Protein AF-A0A529M6G3-F1 (afdb_monomer_lite)

Secondary structure (DSSP, 8-state):
----PPPPEEEEEE-HHHHHHT---S-HHHHHHT--SS-S--HHHHHHTTEEEEEE---

Sequence (59 aa):
MTETDLVPVFDGHNDTLLRLYQSKDTDVEKLFIEGKSGGHIDLPRAKAGGFAGGMFAIF

pLDDT: mean 92.06, std 10.79, range [45.41, 98.44]

Foldseek 3Di:
DDPDPADADEEAEDALVVVLVPDPDPPSLCCQAVNDPDDDHHPVVCVVRNHPYYDHDDD

Structure (mmCIF, N/CA/C/O backbone):
data_AF-A0A529M6G3-F1
#
_entry.id   AF-A0A529M6G3-F1
#
loop_
_atom_site.group_PDB
_atom_site.id
_atom_site.type_symbol
_atom_site.label_atom_id
_atom_site.label_alt_id
_atom_site.label_comp_id
_atom_site.label_asym_id
_atom_site.label_entity_id
_atom_site.label_seq_id
_atom_site.pdbx_PDB_ins_code
_atom_site.Cartn_x
_atom_site.Cartn_y
_atom_site.Cartn_z
_atom_site.occupancy
_atom_site.B_iso_or_equiv
_atom_site.auth_seq_id
_atom_site.auth_comp_id
_atom_site.auth_asym_id
_atom_site.auth_atom_id
_atom_site.pdbx_PDB_model_num
ATOM 1 N N . MET A 1 1 ? 6.689 10.415 -28.305 1.00 45.41 1 MET A N 1
ATOM 2 C CA . MET A 1 1 ? 7.499 10.144 -27.102 1.00 45.41 1 MET A CA 1
ATOM 3 C C . MET A 1 1 ? 7.428 8.652 -26.886 1.00 45.41 1 MET A C 1
ATOM 5 O O . MET A 1 1 ? 6.323 8.133 -26.943 1.00 45.41 1 MET A O 1
ATOM 9 N N . THR A 1 2 ? 8.561 7.962 -26.825 1.00 48.41 2 THR A N 1
ATOM 10 C CA . THR A 1 2 ? 8.581 6.503 -26.677 1.00 48.41 2 THR A CA 1
ATOM 11 C C . THR A 1 2 ? 7.877 6.134 -25.377 1.00 48.41 2 THR A C 1
ATOM 13 O O . 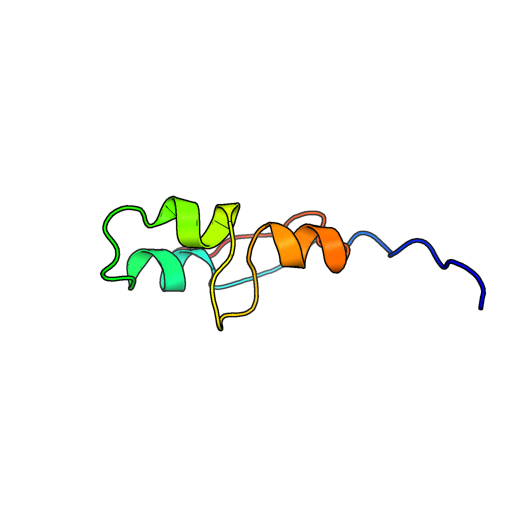THR A 1 2 ? 8.213 6.691 -24.334 1.00 48.41 2 THR A O 1
ATOM 16 N N . GLU A 1 3 ? 6.877 5.258 -25.459 1.00 60.69 3 GLU A N 1
ATOM 17 C CA . GLU A 1 3 ? 6.361 4.511 -24.313 1.00 60.69 3 GLU A CA 1
ATOM 18 C C . GLU A 1 3 ? 7.559 3.789 -23.697 1.00 60.69 3 GLU A C 1
ATOM 20 O O . GLU A 1 3 ? 8.065 2.812 -24.244 1.00 60.69 3 GLU A O 1
ATOM 25 N N . THR A 1 4 ? 8.115 4.352 -22.631 1.00 66.75 4 THR A N 1
ATOM 26 C CA . THR A 1 4 ? 9.066 3.623 -21.805 1.00 66.75 4 THR A CA 1
ATOM 27 C C . THR A 1 4 ? 8.210 2.886 -20.798 1.00 66.75 4 THR A C 1
ATOM 29 O O . THR A 1 4 ? 7.585 3.529 -19.952 1.00 66.75 4 THR A O 1
ATOM 32 N N . ASP A 1 5 ? 8.142 1.562 -20.914 1.00 82.75 5 ASP A N 1
ATOM 33 C CA . ASP A 1 5 ? 7.511 0.737 -19.891 1.00 82.75 5 ASP A CA 1
ATOM 34 C C . ASP A 1 5 ? 8.103 1.112 -18.527 1.00 82.75 5 ASP A C 1
ATOM 36 O O . ASP A 1 5 ? 9.325 1.218 -18.365 1.00 82.75 5 ASP A O 1
ATOM 40 N N . LEU A 1 6 ? 7.231 1.387 -17.554 1.00 90.69 6 LEU A N 1
ATOM 41 C CA . LEU A 1 6 ? 7.663 1.741 -16.206 1.00 90.69 6 LEU A CA 1
ATOM 42 C C . LEU A 1 6 ? 8.494 0.592 -15.632 1.00 90.69 6 LEU A C 1
ATOM 44 O O . LEU A 1 6 ? 8.056 -0.559 -15.636 1.00 90.69 6 LEU A O 1
ATOM 48 N N . VAL A 1 7 ? 9.677 0.910 -15.103 1.00 95.06 7 VAL A N 1
ATOM 49 C CA . VAL A 1 7 ? 10.478 -0.069 -14.363 1.00 95.06 7 VAL A CA 1
ATOM 50 C C . VAL A 1 7 ? 9.703 -0.448 -13.098 1.00 95.06 7 VAL A C 1
ATOM 52 O O . VAL A 1 7 ? 9.411 0.447 -12.302 1.00 95.06 7 VAL A O 1
ATOM 55 N N . PRO A 1 8 ? 9.370 -1.732 -12.876 1.00 96.06 8 PRO A N 1
ATOM 56 C CA . PRO A 1 8 ? 8.674 -2.142 -11.665 1.00 96.06 8 PRO A CA 1
ATOM 57 C C . PRO A 1 8 ? 9.559 -1.903 -10.437 1.00 96.06 8 PRO A C 1
ATOM 59 O O . PRO A 1 8 ? 10.672 -2.425 -10.356 1.00 96.06 8 PRO A O 1
ATOM 62 N N . VAL A 1 9 ? 9.068 -1.123 -9.476 1.00 97.38 9 VAL A N 1
ATOM 63 C CA . VAL A 1 9 ? 9.796 -0.792 -8.246 1.00 97.38 9 VAL A CA 1
ATOM 64 C C . VAL A 1 9 ? 9.259 -1.622 -7.089 1.00 97.38 9 VAL A C 1
ATOM 66 O O . VAL A 1 9 ? 8.057 -1.616 -6.821 1.00 97.38 9 VAL A O 1
ATOM 69 N N . PHE A 1 10 ? 10.162 -2.306 -6.388 1.00 98.19 10 PHE A N 1
ATOM 70 C CA . PHE A 1 10 ? 9.884 -2.874 -5.074 1.00 98.19 10 PHE A CA 1
ATOM 71 C C . PHE A 1 10 ? 10.400 -1.916 -3.998 1.00 98.19 10 PHE A C 1
ATOM 73 O O . PHE A 1 10 ? 11.600 -1.657 -3.915 1.00 98.19 10 PHE A O 1
ATOM 80 N N . ASP A 1 11 ? 9.490 -1.370 -3.203 1.00 98.25 11 ASP A N 1
ATOM 81 C CA . ASP A 1 11 ? 9.789 -0.378 -2.177 1.00 98.25 11 ASP A CA 1
ATOM 82 C C . ASP A 1 11 ? 10.237 -1.024 -0.856 1.00 98.25 11 ASP A C 1
ATOM 84 O O . ASP A 1 11 ? 9.618 -1.959 -0.343 1.00 98.25 11 ASP A O 1
ATOM 88 N N . GLY A 1 12 ? 11.326 -0.515 -0.282 1.00 98.38 12 GLY A N 1
ATOM 89 C CA . GLY A 1 12 ? 11.915 -1.068 0.936 1.00 98.38 12 GLY A CA 1
ATOM 90 C C . GLY A 1 12 ? 11.171 -0.694 2.218 1.00 98.38 12 GLY A C 1
ATOM 91 O O . GLY A 1 12 ? 11.335 -1.389 3.218 1.00 98.38 12 GLY A O 1
ATOM 92 N N . HIS A 1 13 ? 10.390 0.392 2.217 1.00 98.38 13 HIS A N 1
ATOM 93 C CA . HIS A 1 13 ? 9.679 0.866 3.403 1.00 98.38 13 HIS A CA 1
ATOM 94 C C . HIS A 1 13 ? 8.635 1.939 3.067 1.00 98.38 13 HIS A C 1
ATOM 96 O O . HIS A 1 13 ? 8.967 2.979 2.499 1.00 98.38 13 HIS A O 1
ATOM 102 N N . ASN A 1 14 ? 7.409 1.757 3.563 1.00 97.69 14 ASN A N 1
ATOM 103 C CA . ASN A 1 14 ? 6.400 2.812 3.597 1.00 97.69 14 ASN A CA 1
ATOM 104 C C . ASN A 1 14 ? 5.441 2.690 4.793 1.00 97.69 14 ASN A C 1
ATOM 106 O O . ASN A 1 14 ? 5.201 1.604 5.323 1.00 97.69 14 ASN A O 1
ATOM 110 N N . ASP A 1 15 ? 4.808 3.817 5.124 1.00 97.00 15 ASP A N 1
ATOM 111 C CA . ASP A 1 15 ? 3.861 3.978 6.236 1.00 97.00 15 ASP A CA 1
ATOM 112 C C . ASP A 1 15 ? 2.386 3.921 5.797 1.00 97.00 15 ASP A C 1
ATOM 114 O O . ASP A 1 15 ? 1.504 4.530 6.414 1.00 97.00 15 ASP A O 1
ATOM 118 N N . THR A 1 16 ? 2.073 3.217 4.703 1.00 96.31 16 THR A N 1
ATOM 119 C CA . THR A 1 16 ? 0.688 3.155 4.194 1.00 96.31 16 THR A CA 1
ATOM 120 C C . THR A 1 16 ? -0.265 2.594 5.250 1.00 96.31 16 THR A C 1
ATOM 122 O O . THR A 1 16 ? -1.355 3.133 5.439 1.00 96.31 16 THR A O 1
ATOM 125 N N . LEU A 1 17 ? 0.157 1.559 5.989 1.00 96.19 17 LEU A N 1
ATOM 126 C CA . LEU A 1 17 ? -0.656 0.960 7.050 1.00 96.19 17 LEU A CA 1
ATOM 127 C C . LEU A 1 17 ? -0.877 1.911 8.227 1.00 96.19 17 LEU A C 1
ATOM 129 O O . LEU A 1 17 ? -1.994 1.970 8.733 1.00 96.19 17 LEU A O 1
ATOM 133 N N . LEU A 1 18 ? 0.128 2.702 8.619 1.00 95.94 18 LEU A N 1
ATOM 134 C CA . LEU A 1 18 ? -0.020 3.697 9.685 1.00 95.94 18 LEU A CA 1
ATOM 135 C C . LEU A 1 18 ? -1.099 4.726 9.326 1.00 95.94 18 LEU A C 1
ATOM 137 O O . LEU A 1 18 ? -1.962 5.043 10.143 1.00 95.94 18 LEU A O 1
ATOM 141 N N . ARG A 1 19 ? -1.111 5.202 8.075 1.00 93.75 19 ARG A N 1
ATOM 142 C CA . ARG A 1 19 ? -2.153 6.118 7.585 1.00 93.75 19 ARG A CA 1
ATOM 143 C C . ARG A 1 19 ? -3.546 5.488 7.624 1.00 93.75 19 ARG A C 1
ATOM 145 O O . ARG A 1 19 ? -4.503 6.182 7.965 1.00 93.75 19 ARG A O 1
ATOM 152 N N . LEU A 1 20 ? -3.673 4.223 7.224 1.00 94.81 20 LEU A N 1
ATOM 153 C CA . LEU A 1 20 ? -4.948 3.503 7.265 1.00 94.81 20 LEU A CA 1
ATOM 154 C C . LEU A 1 20 ? -5.423 3.329 8.713 1.00 94.81 20 LEU A C 1
ATOM 156 O O . LEU A 1 20 ? -6.561 3.667 9.022 1.00 94.81 20 LEU A O 1
ATOM 160 N N . TYR A 1 21 ? -4.527 2.917 9.610 1.00 95.44 21 TYR A N 1
ATOM 161 C CA . TYR A 1 21 ? -4.797 2.757 11.038 1.00 95.44 21 TYR A CA 1
ATOM 162 C C . TYR A 1 21 ? -5.241 4.060 11.721 1.00 95.44 21 TYR A C 1
ATOM 164 O O . TYR A 1 21 ? -6.134 4.052 12.561 1.00 95.44 21 TYR A O 1
ATOM 172 N N . GLN A 1 22 ? -4.658 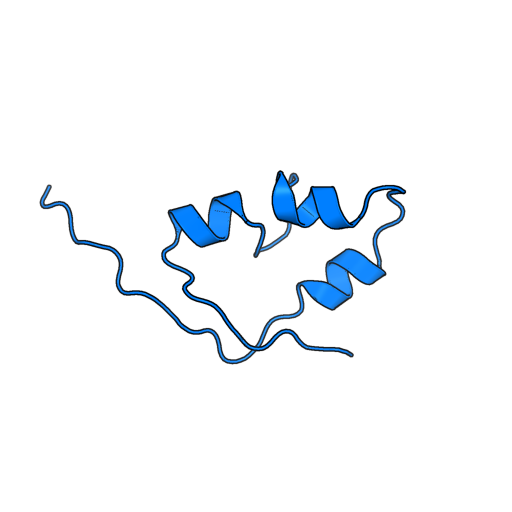5.198 11.335 1.00 94.31 22 GLN A N 1
ATOM 173 C CA . GLN A 1 22 ? -5.030 6.518 11.857 1.00 94.31 22 GLN A CA 1
ATOM 174 C C . GLN A 1 22 ? -6.324 7.088 11.251 1.00 94.31 22 GLN A C 1
ATOM 176 O O . GLN A 1 22 ? -6.779 8.161 11.666 1.00 94.31 22 GLN A O 1
ATOM 181 N N . SER A 1 23 ? -6.909 6.427 10.249 1.00 93.44 23 SER A N 1
ATOM 182 C CA . SER A 1 23 ? -8.135 6.906 9.622 1.00 93.44 23 SER A CA 1
ATOM 183 C C . SER A 1 23 ? -9.328 6.790 10.572 1.00 93.44 23 SER A C 1
ATOM 185 O O . SER A 1 23 ? -9.425 5.860 11.364 1.00 93.44 23 SER A O 1
ATOM 187 N N . LYS A 1 24 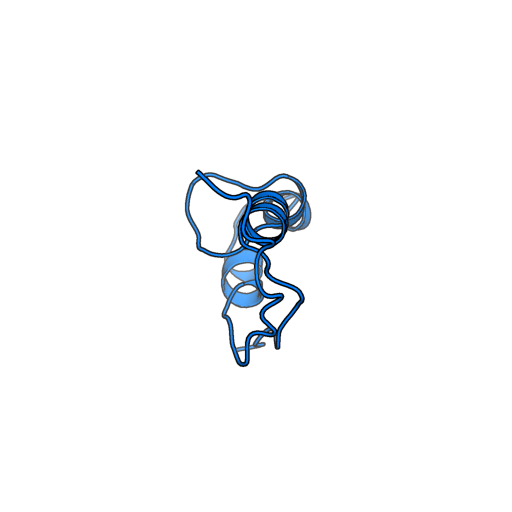? -10.268 7.734 10.464 1.00 93.81 24 LYS A N 1
ATOM 188 C CA . LYS A 1 24 ? -11.557 7.691 11.180 1.00 93.81 24 LYS A CA 1
ATOM 189 C C . LYS A 1 24 ? -12.700 7.156 10.312 1.00 93.81 24 LYS A C 1
ATOM 191 O O . LYS A 1 24 ? -13.838 7.113 10.770 1.00 93.81 24 LYS A O 1
ATOM 196 N N . ASP A 1 25 ? -12.403 6.810 9.060 1.00 92.56 25 ASP A N 1
ATOM 197 C CA . ASP A 1 25 ? -13.365 6.208 8.139 1.00 92.56 25 ASP A CA 1
ATOM 198 C C . ASP A 1 25 ? -13.751 4.800 8.592 1.00 92.56 25 ASP A C 1
ATOM 200 O O . ASP A 1 25 ? -12.950 4.084 9.186 1.00 92.56 25 ASP A O 1
ATOM 204 N N . THR A 1 26 ? -14.984 4.403 8.289 1.00 90.94 26 THR A N 1
ATOM 205 C CA . THR A 1 26 ? -15.504 3.073 8.635 1.00 90.94 26 THR A CA 1
ATOM 206 C C . THR A 1 26 ? -15.008 1.997 7.665 1.00 90.94 26 THR A C 1
ATOM 208 O O . THR A 1 26 ? -14.684 0.898 8.101 1.00 90.94 26 THR A O 1
ATOM 211 N N . ASP A 1 27 ? -14.866 2.346 6.382 1.00 94.81 27 ASP A N 1
ATOM 212 C CA . ASP A 1 27 ? -14.397 1.458 5.308 1.00 94.81 27 ASP A CA 1
ATOM 213 C C . ASP A 1 27 ? -12.929 1.773 4.958 1.00 94.81 27 ASP A C 1
ATOM 215 O O . ASP A 1 27 ? -12.605 2.280 3.878 1.00 94.81 27 ASP A O 1
ATOM 219 N N . VAL A 1 28 ? -12.021 1.558 5.911 1.00 94.44 28 VAL A N 1
ATOM 220 C CA . VAL A 1 28 ? -10.607 1.963 5.805 1.00 94.44 28 VAL A CA 1
ATOM 221 C C . VAL A 1 28 ? -9.911 1.341 4.590 1.00 94.44 28 VAL A C 1
ATOM 223 O O . VAL A 1 28 ? -9.107 1.995 3.927 1.00 94.44 28 VAL A O 1
ATOM 226 N N . GLU A 1 29 ? -10.233 0.099 4.249 1.00 94.06 29 GLU A N 1
ATOM 227 C CA . GLU A 1 29 ? -9.677 -0.617 3.104 1.00 94.06 29 GLU A CA 1
ATOM 2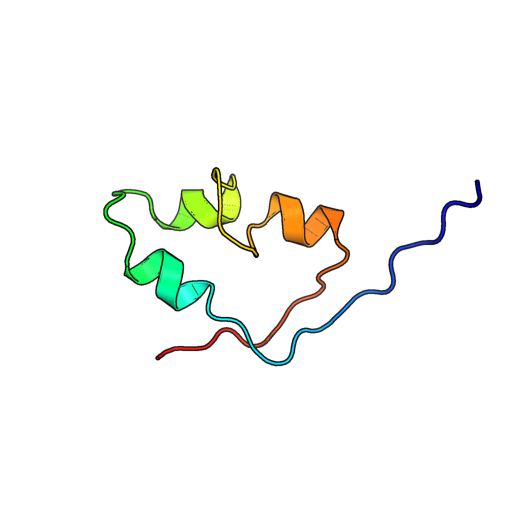28 C C . GLU A 1 29 ? -9.997 0.060 1.765 1.00 94.06 29 GLU A C 1
ATOM 230 O O . GLU A 1 29 ? -9.149 0.077 0.865 1.00 94.06 29 GLU A O 1
ATOM 235 N N . LYS A 1 30 ? -11.169 0.699 1.637 1.00 96.25 30 LYS A N 1
ATOM 236 C CA . LYS A 1 30 ? -11.549 1.419 0.412 1.00 96.25 30 LYS A CA 1
ATOM 237 C C . LYS A 1 30 ? -10.637 2.607 0.151 1.00 96.25 30 LYS A C 1
ATOM 239 O O . LYS A 1 30 ? -10.345 2.906 -1.001 1.00 96.25 30 LYS A O 1
ATOM 244 N N . LEU A 1 31 ? -10.094 3.222 1.202 1.00 95.06 31 LEU A N 1
ATOM 245 C CA . LEU A 1 31 ? -9.156 4.340 1.076 1.00 95.06 31 LEU A CA 1
ATOM 246 C C . LEU A 1 31 ? -7.881 3.953 0.319 1.00 95.06 31 LEU A C 1
ATOM 248 O O . LEU A 1 31 ? -7.264 4.812 -0.310 1.00 95.06 31 LEU A O 1
ATOM 252 N N . PHE A 1 32 ? -7.485 2.680 0.392 1.00 96.62 32 PHE A N 1
ATOM 253 C CA . PHE A 1 32 ? -6.393 2.132 -0.405 1.00 96.62 32 PHE A CA 1
ATOM 254 C C . PHE A 1 32 ? -6.887 1.613 -1.759 1.00 96.62 32 PHE A C 1
ATOM 256 O O . PHE A 1 32 ? -6.272 1.922 -2.774 1.00 96.62 32 PHE A O 1
ATOM 263 N N . ILE A 1 33 ? -7.980 0.841 -1.791 1.00 97.31 33 ILE A N 1
ATOM 264 C CA . ILE A 1 33 ? -8.459 0.159 -3.008 1.00 97.31 33 ILE A CA 1
ATOM 265 C C . ILE A 1 33 ? -8.960 1.151 -4.064 1.00 97.31 33 ILE A C 1
ATOM 267 O O . ILE A 1 33 ? -8.603 1.041 -5.236 1.00 97.31 33 ILE A O 1
ATOM 271 N N . GLU A 1 34 ? -9.785 2.109 -3.653 1.00 96.44 34 GLU A N 1
ATOM 272 C CA . GLU A 1 34 ? -10.393 3.118 -4.529 1.00 96.44 34 GLU A CA 1
ATOM 273 C C . GLU A 1 34 ? -9.515 4.372 -4.629 1.00 96.44 34 GLU A C 1
ATOM 275 O O . GLU A 1 34 ? -9.617 5.143 -5.583 1.00 96.44 34 GLU A O 1
ATOM 280 N N . GLY A 1 35 ? -8.606 4.541 -3.667 1.00 92.31 35 GLY A N 1
ATOM 281 C CA . GLY A 1 35 ? -7.814 5.746 -3.490 1.00 92.31 35 GLY A CA 1
ATOM 282 C C . GLY A 1 35 ? -8.610 6.860 -2.817 1.00 92.31 35 GLY A C 1
ATOM 283 O O . GLY A 1 35 ? -9.839 6.871 -2.776 1.00 92.31 35 GLY A O 1
ATOM 284 N N . LYS A 1 36 ? -7.893 7.835 -2.258 1.00 87.62 36 LYS A N 1
ATOM 285 C CA . LYS A 1 36 ? -8.504 9.047 -1.701 1.00 87.62 36 LYS A CA 1
ATOM 286 C C . LYS A 1 36 ? -7.650 10.268 -1.985 1.00 87.62 36 LYS A C 1
ATOM 288 O O . LYS A 1 36 ? -6.474 10.156 -2.328 1.00 87.62 36 LYS A O 1
ATOM 293 N N . SER A 1 37 ? -8.213 11.455 -1.778 1.00 84.00 37 SER A N 1
ATOM 294 C CA . SER A 1 37 ? -7.427 12.689 -1.830 1.00 84.00 37 SER A CA 1
ATOM 295 C C . SER A 1 37 ? -6.329 12.691 -0.754 1.00 84.00 37 SER A C 1
ATOM 297 O O . SER A 1 37 ? -6.592 12.471 0.435 1.00 84.00 37 SER A O 1
ATOM 299 N N . GLY A 1 38 ? -5.092 12.980 -1.162 1.00 85.19 38 GLY A N 1
ATOM 300 C CA . GLY A 1 38 ? -3.915 12.997 -0.285 1.00 85.19 38 GLY A CA 1
ATOM 301 C C . GLY A 1 38 ? -3.308 11.613 -0.018 1.00 85.19 38 GLY A C 1
ATOM 302 O O . GLY A 1 38 ? -3.833 10.594 -0.456 1.00 85.19 38 GLY A O 1
ATOM 303 N N . GLY A 1 39 ? -2.192 11.568 0.717 1.00 87.94 39 GLY A N 1
ATOM 304 C CA . GLY A 1 39 ? -1.380 10.351 0.887 1.00 87.94 39 GLY A CA 1
ATOM 305 C C . GLY A 1 39 ? -0.478 10.070 -0.318 1.00 87.94 39 GLY A C 1
ATOM 306 O O . GLY A 1 39 ? -0.581 10.759 -1.333 1.00 87.94 39 GLY A O 1
ATOM 307 N N . HIS A 1 40 ? 0.416 9.087 -0.188 1.00 95.06 40 HIS A N 1
ATOM 308 C CA . HIS A 1 40 ? 1.426 8.770 -1.209 1.00 95.06 40 HIS A CA 1
ATOM 309 C C . HIS A 1 40 ? 1.126 7.475 -1.966 1.00 95.06 40 HIS A C 1
ATOM 311 O O . HIS A 1 40 ? 1.290 7.439 -3.182 1.00 95.06 40 HIS A O 1
ATOM 317 N N . ILE A 1 41 ? 0.645 6.447 -1.263 1.00 96.69 41 ILE A N 1
ATOM 318 C CA . ILE A 1 41 ? 0.369 5.128 -1.833 1.00 96.69 41 ILE A CA 1
ATOM 319 C C . ILE A 1 41 ? -1.118 4.808 -1.660 1.00 96.69 41 ILE A C 1
ATOM 321 O O . ILE A 1 41 ? -1.648 4.795 -0.549 1.00 96.69 41 ILE A O 1
ATOM 325 N N . ASP A 1 42 ? -1.766 4.550 -2.790 1.00 97.31 42 ASP A N 1
ATOM 326 C CA . ASP A 1 42 ? -3.066 3.906 -2.944 1.00 97.31 42 ASP A CA 1
ATOM 327 C C . ASP A 1 42 ? -3.005 3.004 -4.192 1.00 97.31 42 ASP A C 1
ATOM 329 O O . ASP A 1 42 ? -2.056 3.085 -4.978 1.00 97.31 42 ASP A O 1
ATOM 333 N N . LEU A 1 43 ? -3.969 2.101 -4.362 1.00 97.19 43 LEU A N 1
ATOM 334 C CA . LEU A 1 43 ? -3.956 1.118 -5.444 1.00 97.19 43 LEU A CA 1
ATOM 335 C C . LEU A 1 43 ? -3.959 1.765 -6.844 1.00 97.19 43 LEU A C 1
ATOM 337 O O . LEU A 1 43 ? -3.174 1.314 -7.688 1.00 97.19 43 LEU A O 1
ATOM 341 N N . PRO A 1 44 ? -4.766 2.811 -7.131 1.00 96.94 44 PRO A N 1
ATOM 342 C CA . PRO A 1 44 ? -4.700 3.504 -8.416 1.00 96.94 44 PRO A CA 1
ATOM 343 C C . PRO A 1 44 ? -3.320 4.109 -8.704 1.00 96.94 44 PRO A C 1
ATOM 345 O O . PRO A 1 44 ? -2.785 3.909 -9.797 1.00 96.94 44 PRO A O 1
ATOM 348 N N . ARG A 1 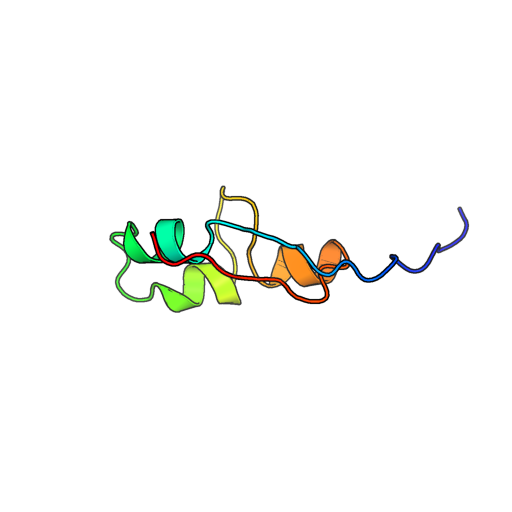45 ? -2.701 4.797 -7.733 1.00 96.31 45 ARG A N 1
ATOM 349 C CA . ARG A 1 45 ? -1.366 5.393 -7.911 1.00 96.31 45 ARG A CA 1
ATOM 350 C C . ARG A 1 45 ? -0.266 4.352 -8.009 1.00 96.31 45 ARG A C 1
ATOM 352 O O . ARG A 1 45 ? 0.638 4.528 -8.816 1.00 96.31 45 ARG A O 1
ATOM 359 N N . ALA A 1 46 ? -0.349 3.269 -7.239 1.00 96.56 46 ALA A N 1
ATOM 360 C CA . ALA A 1 46 ? 0.613 2.176 -7.306 1.00 96.56 46 ALA A CA 1
ATOM 361 C C . ALA A 1 46 ? 0.677 1.588 -8.724 1.00 96.56 46 ALA A C 1
ATOM 363 O O . ALA A 1 46 ? 1.760 1.445 -9.292 1.00 96.56 46 ALA A O 1
ATOM 364 N N . LYS A 1 47 ? -0.491 1.346 -9.336 1.00 94.88 47 LYS A N 1
ATOM 365 C CA . LYS A 1 47 ? -0.589 0.879 -10.726 1.00 94.88 47 LYS A CA 1
ATOM 366 C C . LYS A 1 47 ? -0.070 1.913 -11.725 1.00 94.88 47 LYS A C 1
ATOM 368 O O . LYS A 1 47 ? 0.680 1.552 -12.624 1.00 94.88 47 LYS A O 1
ATOM 373 N N . ALA A 1 48 ? -0.443 3.183 -11.564 1.00 94.69 48 ALA A N 1
ATOM 374 C CA . ALA A 1 48 ? -0.011 4.254 -12.463 1.00 94.69 48 ALA A CA 1
ATOM 375 C C . ALA A 1 48 ? 1.496 4.565 -12.367 1.00 94.69 48 ALA A C 1
ATOM 377 O O . ALA A 1 48 ? 2.075 5.056 -13.329 1.00 94.69 48 ALA A O 1
ATOM 378 N N . GLY A 1 49 ? 2.120 4.304 -11.213 1.00 94.00 49 GLY A N 1
ATOM 379 C CA . GLY A 1 49 ? 3.517 4.631 -10.921 1.00 94.00 49 GLY A CA 1
ATOM 380 C C . GLY A 1 49 ? 4.505 3.469 -11.032 1.00 94.00 49 GLY A C 1
ATOM 381 O O . GLY A 1 49 ? 5.681 3.667 -10.745 1.00 94.00 49 GLY A O 1
ATOM 382 N N . GLY A 1 50 ? 4.064 2.266 -11.414 1.00 95.75 50 GLY A N 1
ATOM 383 C CA . GLY A 1 50 ? 4.952 1.100 -11.514 1.00 95.75 50 GLY A CA 1
ATOM 384 C C . GLY A 1 50 ? 5.399 0.541 -10.157 1.00 95.75 50 GLY A C 1
ATOM 385 O O . GLY A 1 50 ? 6.443 -0.100 -10.065 1.00 95.75 50 GLY A O 1
ATOM 386 N N . PHE A 1 51 ? 4.624 0.766 -9.093 1.00 97.00 51 PHE A N 1
ATOM 387 C CA . PHE A 1 51 ? 4.868 0.158 -7.786 1.00 97.00 51 PHE A CA 1
ATOM 388 C C . PHE A 1 51 ? 4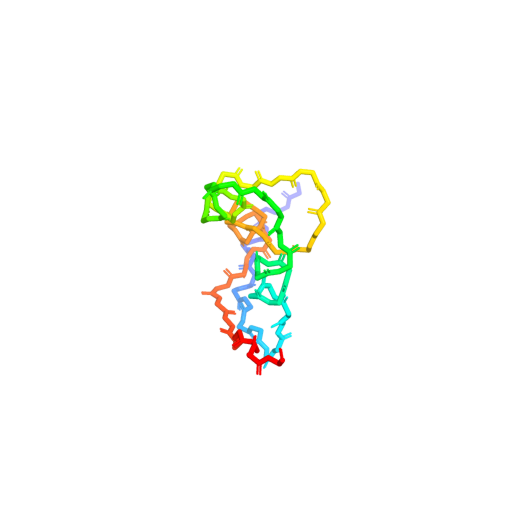.486 -1.325 -7.840 1.00 97.00 51 PHE A C 1
ATOM 390 O O . PHE A 1 51 ? 3.307 -1.680 -7.854 1.00 97.00 51 PHE A O 1
ATOM 397 N N . ALA A 1 52 ? 5.490 -2.196 -7.882 1.00 97.00 52 ALA A N 1
ATOM 398 C CA . ALA A 1 52 ? 5.302 -3.643 -7.941 1.00 97.00 52 ALA A CA 1
ATOM 399 C C . ALA A 1 52 ? 4.910 -4.235 -6.580 1.00 97.00 52 ALA A C 1
ATOM 401 O O . ALA A 1 52 ? 4.288 -5.294 -6.509 1.00 97.00 52 ALA A O 1
ATOM 402 N N . GLY A 1 53 ? 5.292 -3.559 -5.498 1.00 97.38 53 GLY A N 1
ATOM 403 C CA . GLY A 1 53 ? 5.087 -3.992 -4.124 1.00 97.38 53 GLY A CA 1
ATOM 404 C C . GLY A 1 53 ? 6.067 -3.301 -3.185 1.00 97.38 53 GLY A C 1
ATOM 405 O O . GLY A 1 53 ? 6.881 -2.485 -3.611 1.00 97.38 53 GLY A O 1
ATOM 406 N N . GLY A 1 54 ? 6.010 -3.645 -1.904 1.00 97.69 54 GLY A N 1
ATOM 407 C CA . GLY A 1 54 ? 6.977 -3.155 -0.935 1.00 97.69 54 GLY A CA 1
ATOM 408 C C . GLY A 1 54 ? 6.737 -3.683 0.468 1.00 97.69 54 GLY A C 1
ATOM 409 O O . GLY A 1 54 ? 5.777 -4.416 0.718 1.00 97.69 54 GLY A O 1
ATOM 410 N N . MET A 1 55 ? 7.620 -3.308 1.387 1.00 98.44 55 MET A N 1
ATOM 411 C CA . MET A 1 55 ? 7.475 -3.629 2.805 1.00 98.44 55 MET A CA 1
ATOM 412 C C . MET A 1 55 ? 6.618 -2.564 3.493 1.00 98.44 55 MET A C 1
ATOM 414 O O . MET A 1 55 ? 6.979 -1.390 3.556 1.00 98.44 55 MET A O 1
ATOM 418 N N . PHE A 1 56 ? 5.475 -2.993 4.019 1.00 97.88 56 PHE A N 1
ATOM 419 C CA . PHE A 1 56 ? 4.529 -2.132 4.717 1.00 97.88 56 PHE A CA 1
ATOM 420 C C . PHE A 1 56 ? 4.820 -2.148 6.214 1.00 97.88 56 PHE A C 1
ATOM 422 O O . PHE A 1 56 ? 4.658 -3.179 6.869 1.00 97.88 56 PHE A O 1
ATOM 429 N N . ALA A 1 57 ? 5.269 -1.016 6.750 1.00 98.00 57 ALA A N 1
ATOM 430 C CA . ALA A 1 57 ? 5.645 -0.921 8.151 1.00 98.00 57 ALA A CA 1
ATOM 431 C C . ALA A 1 57 ? 4.419 -0.989 9.074 1.00 98.00 57 ALA A C 1
ATOM 433 O O . ALA A 1 57 ? 3.376 -0.392 8.801 1.00 98.00 57 ALA A O 1
ATOM 434 N N . ILE A 1 58 ? 4.577 -1.700 10.190 1.00 96.81 58 ILE A N 1
ATOM 435 C CA . ILE A 1 58 ? 3.703 -1.608 11.361 1.00 96.81 58 ILE A CA 1
ATOM 436 C C . ILE A 1 58 ? 4.526 -0.889 12.427 1.00 96.81 58 ILE A C 1
ATOM 438 O O . ILE A 1 58 ? 5.559 -1.411 12.851 1.00 96.81 58 ILE A O 1
ATOM 442 N N . PHE A 1 59 ? 4.090 0.310 12.800 1.00 85.44 59 PHE A N 1
ATOM 443 C CA . PHE A 1 59 ? 4.775 1.216 13.719 1.00 85.44 59 PHE A CA 1
ATOM 444 C C . PHE A 1 59 ? 3.799 1.743 14.770 1.00 85.44 59 PHE A C 1
ATOM 446 O O . PHE A 1 59 ? 2.640 2.037 14.389 1.00 85.44 59 PHE A O 1
#

Radius of gyration: 12.93 Å; chains: 1; bounding box: 27×17×41 Å